Protein AF-A0A8T5M2A8-F1 (afdb_monomer_lite)

Radius of gyration: 17.82 Å; chains: 1; bounding box: 54×38×46 Å

Sequence (151 aa):
MTRNWGVWISHDIDHIRVREHYFRDLFLFRFLGVSGLEVLKGRRSAKSMAKLKLNLFKPNSWDNFDELMALEKKHRIPSTWFFAVNRGKSLSYTIEEITPVVKKLQIGGFDLGLHGQRYADEKEIRREFELFKKVTGKEPKGIRMHYLQMN

Secondary structure (DSSP, 8-state):
--------EEEEE--S-GGGGTTT-SHHHHHHHHHHHHHHTTSS-HHHHHHHHHHHTSTTTT--HHHHHHHHHHHT--EEEEE-SS-BTTB---HHHHHHHHHHHHHTT-EEEEEE--SS-HHHHHHHHHHHHHHHSS--S-EEESS----

Structure (mmCIF, N/CA/C/O backbone):
data_AF-A0A8T5M2A8-F1
#
_entry.id   AF-A0A8T5M2A8-F1
#
loop_
_atom_site.group_PDB
_atom_site.id
_atom_site.type_symbol
_atom_site.label_atom_id
_atom_site.label_alt_id
_atom_site.label_comp_id
_atom_site.label_asym_id
_atom_site.label_entity_id
_atom_site.label_seq_id
_atom_site.pdbx_PDB_ins_code
_atom_site.Cartn_x
_atom_site.Cartn_y
_atom_site.Cartn_z
_atom_site.occupancy
_atom_site.B_iso_or_equiv
_atom_site.auth_seq_id
_atom_site.auth_comp_id
_atom_site.auth_asym_id
_atom_site.auth_atom_id
_atom_site.pdbx_PDB_model_num
ATOM 1 N N . MET A 1 1 ? -35.313 -14.520 -13.558 1.00 56.75 1 MET A N 1
ATOM 2 C CA . MET A 1 1 ? -34.463 -14.108 -12.419 1.00 56.75 1 MET A CA 1
ATOM 3 C C . MET A 1 1 ? -33.334 -13.239 -12.947 1.00 56.75 1 MET A C 1
ATOM 5 O O . MET A 1 1 ? -32.451 -13.754 -13.620 1.00 56.75 1 MET A O 1
ATOM 9 N N . THR A 1 2 ? -33.371 -11.931 -12.709 1.00 67.38 2 THR A N 1
ATOM 10 C CA . THR A 1 2 ? -32.238 -11.043 -12.999 1.00 67.38 2 THR A CA 1
ATOM 11 C C . THR A 1 2 ? -31.198 -11.227 -11.898 1.00 67.38 2 THR A C 1
ATOM 13 O O . THR A 1 2 ? -31.473 -10.958 -10.731 1.00 67.38 2 THR A O 1
ATOM 16 N N . ARG A 1 3 ? -30.018 -11.756 -12.240 1.00 65.25 3 ARG A N 1
ATOM 17 C CA . ARG A 1 3 ? -28.882 -11.771 -11.312 1.00 65.25 3 ARG A CA 1
ATOM 18 C C . ARG A 1 3 ? -28.394 -10.333 -11.145 1.00 65.25 3 ARG A C 1
ATOM 20 O O . ARG A 1 3 ? -28.092 -9.680 -12.140 1.00 65.25 3 ARG A O 1
ATOM 27 N N . ASN A 1 4 ? -28.332 -9.866 -9.903 1.00 81.12 4 ASN A N 1
ATOM 28 C CA . ASN A 1 4 ? -27.708 -8.596 -9.559 1.00 81.12 4 ASN A CA 1
ATOM 29 C C . ASN A 1 4 ? -26.219 -8.858 -9.334 1.00 81.12 4 ASN A C 1
ATOM 31 O O . ASN A 1 4 ? -25.854 -9.667 -8.483 1.00 81.12 4 ASN A O 1
ATOM 35 N N . TRP A 1 5 ? -25.373 -8.194 -10.111 1.00 84.62 5 TRP A N 1
ATOM 36 C CA . TRP A 1 5 ? -23.919 -8.279 -10.008 1.00 84.62 5 TRP A CA 1
ATOM 37 C C . TRP A 1 5 ? -23.404 -6.900 -9.606 1.00 84.62 5 TRP A C 1
ATOM 39 O O . TRP A 1 5 ? -23.935 -5.889 -10.066 1.00 84.62 5 TRP A O 1
ATOM 49 N N . GLY A 1 6 ? -22.383 -6.861 -8.756 1.00 83.31 6 GLY A N 1
ATOM 50 C CA . GLY A 1 6 ? -21.669 -5.642 -8.395 1.00 83.31 6 GLY A CA 1
ATOM 51 C C . GLY A 1 6 ? -20.195 -5.768 -8.755 1.00 83.31 6 GLY A C 1
ATOM 52 O O . GLY A 1 6 ? -19.650 -6.872 -8.792 1.00 83.31 6 GLY A O 1
ATOM 53 N N . VAL A 1 7 ? -19.562 -4.634 -9.034 1.00 85.75 7 VAL A N 1
ATOM 54 C CA . VAL A 1 7 ? -18.119 -4.525 -9.253 1.00 85.75 7 VAL A CA 1
ATOM 55 C C . VAL A 1 7 ? -17.590 -3.523 -8.240 1.00 85.75 7 VAL A C 1
ATOM 57 O O . VAL A 1 7 ? -18.125 -2.421 -8.126 1.00 85.75 7 VAL A O 1
ATOM 60 N N . TRP A 1 8 ? -16.545 -3.907 -7.516 1.00 87.75 8 TRP A N 1
ATOM 61 C CA . TRP A 1 8 ? -15.884 -3.069 -6.520 1.00 87.75 8 TRP A CA 1
ATOM 62 C C . TRP A 1 8 ? -14.399 -2.978 -6.835 1.00 87.75 8 TRP A C 1
ATOM 64 O O . TRP A 1 8 ? -13.806 -3.941 -7.322 1.00 87.75 8 TRP A O 1
ATOM 74 N N . ILE A 1 9 ? -13.807 -1.820 -6.547 1.00 93.50 9 ILE A N 1
ATOM 75 C CA . ILE A 1 9 ? -12.370 -1.605 -6.688 1.00 93.50 9 ILE A CA 1
ATOM 76 C C . ILE A 1 9 ? -11.717 -1.695 -5.312 1.00 93.50 9 ILE A C 1
ATOM 78 O O . ILE A 1 9 ? -12.184 -1.109 -4.336 1.00 93.50 9 ILE A O 1
ATOM 82 N N . SER A 1 10 ? -10.610 -2.423 -5.241 1.00 94.19 10 SER A N 1
ATOM 83 C CA . SER A 1 10 ? -9.770 -2.498 -4.052 1.00 94.19 10 SER A CA 1
ATOM 84 C C . SER A 1 10 ? -8.301 -2.506 -4.436 1.00 94.19 10 SER A C 1
ATOM 86 O O . SER A 1 10 ? -7.924 -3.180 -5.398 1.00 94.19 10 SER A O 1
ATOM 88 N N . HIS A 1 11 ? -7.477 -1.840 -3.636 1.00 95.19 11 HIS A N 1
ATOM 89 C CA . HIS A 1 11 ? -6.037 -1.720 -3.854 1.00 95.19 11 HIS A CA 1
ATOM 90 C C . HIS A 1 11 ? -5.273 -2.368 -2.714 1.00 95.19 11 HIS A C 1
ATOM 92 O O . HIS A 1 11 ? -5.574 -2.093 -1.555 1.00 95.19 11 HIS A O 1
ATOM 98 N N . ASP A 1 12 ? -4.264 -3.165 -3.049 1.00 94.56 12 ASP A N 1
ATOM 99 C CA . ASP A 1 12 ? -3.275 -3.632 -2.079 1.00 94.56 12 ASP A CA 1
ATOM 100 C C . ASP A 1 12 ? -2.044 -2.739 -2.206 1.00 94.56 12 ASP A C 1
ATOM 102 O O . ASP A 1 12 ? -1.472 -2.589 -3.289 1.00 94.56 12 ASP A O 1
ATOM 106 N N . ILE A 1 13 ? -1.666 -2.093 -1.107 1.00 94.50 13 ILE A N 1
ATOM 107 C CA . ILE A 1 13 ? -0.470 -1.261 -1.051 1.00 94.50 13 ILE A CA 1
ATOM 108 C C . ILE A 1 13 ? 0.703 -2.164 -0.700 1.00 94.50 13 ILE A C 1
ATOM 110 O O . ILE A 1 13 ? 1.037 -2.331 0.472 1.00 94.50 13 ILE A O 1
ATOM 114 N N . ASP A 1 14 ? 1.314 -2.738 -1.734 1.00 91.25 14 ASP A N 1
ATOM 115 C CA . ASP A 1 14 ? 2.470 -3.615 -1.562 1.00 91.25 14 ASP A CA 1
ATOM 116 C C . ASP A 1 14 ? 3.793 -2.844 -1.533 1.00 91.25 14 ASP A C 1
ATOM 118 O O . ASP A 1 14 ? 4.690 -3.117 -0.733 1.00 91.25 14 ASP A O 1
ATOM 122 N N . HIS A 1 15 ? 3.902 -1.838 -2.398 1.00 90.19 15 HIS A N 1
ATOM 123 C CA . HIS A 1 15 ? 5.124 -1.072 -2.583 1.00 90.19 15 HIS A CA 1
ATOM 124 C C . HIS A 1 15 ? 4.809 0.411 -2.686 1.00 90.19 15 HIS A C 1
ATOM 126 O O . HIS A 1 15 ? 3.928 0.807 -3.449 1.00 90.19 15 HIS A O 1
ATOM 132 N N . ILE A 1 16 ? 5.548 1.247 -1.955 1.00 89.88 16 ILE A N 1
ATOM 133 C CA . ILE A 1 16 ? 5.373 2.705 -2.023 1.00 89.88 16 ILE A CA 1
ATOM 134 C C . ILE A 1 16 ? 6.403 3.281 -2.989 1.00 89.88 16 ILE A C 1
ATOM 136 O O . ILE A 1 16 ? 6.095 4.140 -3.815 1.00 89.88 16 ILE A O 1
ATOM 140 N N . ARG A 1 17 ? 7.664 2.842 -2.882 1.00 88.50 17 ARG A N 1
ATOM 141 C CA . ARG A 1 17 ? 8.765 3.379 -3.692 1.00 88.50 17 ARG A CA 1
ATOM 142 C C . ARG A 1 17 ? 9.782 2.305 -4.013 1.00 88.50 17 ARG A C 1
ATOM 144 O O . ARG A 1 17 ? 10.243 1.608 -3.128 1.00 88.50 17 ARG A O 1
ATOM 151 N N . VAL A 1 18 ? 10.307 2.322 -5.235 1.00 86.06 18 VAL A N 1
ATOM 152 C CA . VAL A 1 18 ? 11.410 1.439 -5.668 1.00 86.06 18 VAL A CA 1
ATOM 153 C C . VAL A 1 18 ? 12.595 1.442 -4.692 1.00 86.06 18 VAL A C 1
ATOM 155 O O . VAL A 1 18 ? 13.182 0.401 -4.406 1.00 86.06 18 VAL A O 1
ATOM 158 N N . ARG A 1 19 ? 12.929 2.613 -4.136 1.00 84.81 19 ARG A N 1
ATOM 159 C CA . ARG A 1 19 ? 14.057 2.786 -3.208 1.00 84.81 19 ARG A CA 1
ATOM 160 C C . ARG A 1 19 ? 13.946 1.963 -1.922 1.00 84.81 19 ARG A C 1
ATOM 162 O O . ARG A 1 19 ? 14.969 1.724 -1.289 1.00 84.81 19 ARG A O 1
ATOM 169 N N . GLU A 1 20 ? 12.742 1.540 -1.528 1.00 84.12 20 GLU A N 1
ATOM 170 C CA . GLU A 1 20 ? 12.565 0.688 -0.347 1.00 84.12 20 GLU A CA 1
ATOM 171 C C . GLU A 1 20 ? 13.225 -0.688 -0.535 1.00 84.12 20 GLU A C 1
ATOM 173 O O . GLU A 1 20 ? 13.558 -1.333 0.451 1.00 84.12 20 GLU A O 1
ATOM 178 N N . HIS A 1 21 ? 13.519 -1.081 -1.778 1.00 85.75 21 HIS A N 1
ATOM 179 C CA . HIS A 1 21 ? 14.139 -2.358 -2.125 1.00 85.75 21 HIS A CA 1
ATOM 180 C C . HIS A 1 21 ? 15.634 -2.276 -2.465 1.00 85.75 21 HIS A C 1
ATOM 182 O O . HIS A 1 21 ? 16.256 -3.316 -2.642 1.00 85.75 21 HIS A O 1
ATOM 188 N N . TYR A 1 22 ? 16.250 -1.088 -2.567 1.00 84.38 22 TYR A N 1
ATOM 189 C CA . TYR A 1 22 ? 17.646 -0.976 -3.041 1.00 84.38 22 TYR A CA 1
ATOM 190 C C . TYR A 1 22 ? 18.650 -1.778 -2.209 1.00 84.38 22 TYR A C 1
ATOM 192 O O . TYR A 1 22 ? 19.588 -2.340 -2.766 1.00 84.38 22 TYR A O 1
ATOM 200 N N . PHE A 1 23 ? 18.439 -1.842 -0.894 1.00 81.06 23 PHE A N 1
ATOM 201 C CA . PHE A 1 23 ? 19.357 -2.502 0.039 1.00 81.06 23 PHE A CA 1
ATOM 202 C C . PHE A 1 23 ? 18.638 -3.346 1.099 1.00 81.06 23 PHE A C 1
ATOM 204 O O . PHE A 1 23 ? 19.261 -3.760 2.073 1.00 81.06 23 PHE A O 1
ATOM 211 N N . ARG A 1 24 ? 17.320 -3.555 0.962 1.00 80.25 24 ARG A N 1
ATOM 212 C CA . ARG A 1 24 ? 16.508 -4.246 1.980 1.00 80.25 24 ARG A CA 1
ATOM 213 C C . ARG A 1 24 ? 16.120 -5.670 1.580 1.00 80.25 24 ARG A C 1
ATOM 215 O O . ARG A 1 24 ? 15.871 -6.481 2.465 1.00 80.25 24 ARG A O 1
ATOM 222 N N . ASP A 1 25 ? 16.078 -5.986 0.285 1.00 83.81 25 ASP A N 1
ATOM 223 C CA . ASP A 1 25 ? 15.720 -7.317 -0.209 1.00 83.81 25 ASP A CA 1
ATOM 224 C C . ASP A 1 25 ? 16.236 -7.589 -1.637 1.00 83.81 25 ASP A C 1
ATOM 226 O O . ASP A 1 25 ? 16.909 -6.770 -2.259 1.00 83.81 25 ASP A O 1
ATOM 230 N N . LEU A 1 26 ? 15.920 -8.781 -2.155 1.00 86.50 26 LEU A N 1
ATOM 231 C CA . LEU A 1 26 ? 16.263 -9.220 -3.511 1.00 86.50 26 LEU A CA 1
ATOM 232 C C . LEU A 1 26 ? 15.153 -8.935 -4.535 1.00 86.50 26 LEU A C 1
ATOM 234 O O . LEU A 1 26 ? 15.219 -9.448 -5.657 1.00 86.50 26 LEU A O 1
ATOM 238 N N . PHE A 1 27 ? 14.128 -8.152 -4.180 1.00 87.69 27 PHE A N 1
ATOM 239 C CA . PHE A 1 27 ? 12.966 -7.926 -5.039 1.00 87.69 27 PHE A CA 1
ATOM 240 C C . PHE A 1 27 ? 13.391 -7.348 -6.385 1.00 87.69 27 PHE A C 1
ATOM 242 O O . PHE A 1 27 ? 13.054 -7.910 -7.425 1.00 87.69 27 PHE A O 1
ATOM 249 N N . LEU A 1 28 ? 14.188 -6.275 -6.387 1.00 87.62 28 LEU A N 1
ATOM 250 C CA . LEU A 1 28 ? 14.610 -5.617 -7.628 1.00 87.62 28 LEU A CA 1
ATOM 251 C C . LEU A 1 28 ? 15.521 -6.496 -8.474 1.00 87.62 28 LEU A C 1
ATOM 253 O O . LEU A 1 28 ? 15.383 -6.517 -9.697 1.00 87.62 28 LEU A O 1
ATOM 257 N N . PHE A 1 29 ? 16.414 -7.250 -7.834 1.00 87.69 29 PHE A N 1
ATOM 258 C CA . PHE A 1 29 ? 17.276 -8.194 -8.536 1.00 87.69 29 PHE A CA 1
ATOM 259 C C . PHE A 1 29 ? 16.442 -9.264 -9.246 1.00 87.69 29 PHE A C 1
ATOM 261 O O . PHE A 1 29 ? 16.574 -9.458 -10.456 1.00 87.69 29 PHE A O 1
ATOM 268 N N . ARG A 1 30 ? 15.508 -9.897 -8.523 1.00 89.25 30 ARG A N 1
ATOM 269 C CA . ARG A 1 30 ? 14.570 -10.871 -9.091 1.00 89.25 30 ARG A CA 1
ATOM 270 C C . ARG A 1 30 ? 13.715 -10.242 -10.191 1.00 89.25 30 ARG A C 1
ATOM 272 O O . ARG A 1 30 ? 13.568 -10.834 -11.256 1.00 89.25 30 ARG A O 1
ATOM 279 N N . PHE A 1 31 ? 13.169 -9.052 -9.959 1.00 88.44 31 PHE A N 1
ATOM 280 C CA . PHE A 1 31 ? 12.305 -8.343 -10.899 1.00 88.44 31 PHE A CA 1
ATOM 281 C C . PHE A 1 31 ? 13.018 -8.046 -12.228 1.00 88.44 31 PHE A C 1
ATOM 283 O O . PHE A 1 31 ? 12.476 -8.314 -13.306 1.00 88.44 31 PHE A O 1
ATOM 290 N N . LEU A 1 32 ? 14.256 -7.547 -12.165 1.00 89.88 32 LEU A N 1
ATOM 291 C CA . LEU A 1 32 ? 15.082 -7.283 -13.343 1.00 89.88 32 LEU A CA 1
ATOM 292 C C . LEU A 1 32 ? 15.551 -8.577 -14.019 1.00 89.88 32 LEU A C 1
ATOM 294 O O . LEU A 1 32 ? 15.537 -8.645 -15.248 1.00 89.88 32 LEU A O 1
ATOM 298 N N . GLY A 1 33 ? 15.912 -9.603 -13.243 1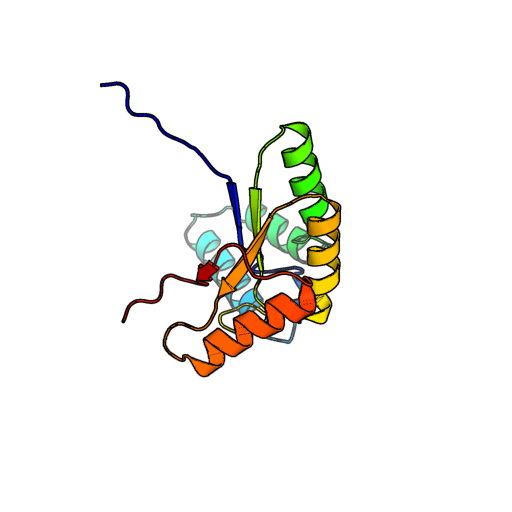.00 91.31 33 GLY A N 1
ATOM 299 C CA . GLY A 1 33 ? 16.327 -10.912 -13.750 1.00 91.31 33 GLY A CA 1
ATOM 300 C C . GLY A 1 33 ? 15.217 -11.616 -14.532 1.00 91.31 33 GLY A C 1
ATOM 301 O O . GLY A 1 33 ? 15.411 -11.972 -15.694 1.00 91.31 33 GLY A O 1
ATOM 302 N N . VAL A 1 34 ? 14.019 -11.729 -13.947 1.00 90.50 34 VAL A N 1
ATOM 303 C CA . VAL A 1 34 ? 12.839 -12.299 -14.623 1.00 90.50 34 VAL A CA 1
ATOM 304 C C . VAL A 1 34 ? 12.483 -11.479 -15.860 1.00 90.50 34 VAL A C 1
ATOM 306 O O . VAL A 1 34 ? 12.268 -12.044 -16.929 1.00 90.50 34 VAL A O 1
ATOM 309 N N . SER A 1 35 ? 12.497 -10.146 -15.760 1.00 88.94 35 SER A N 1
ATOM 310 C CA . SER A 1 35 ? 12.233 -9.285 -16.918 1.00 88.94 35 SER A CA 1
ATOM 311 C C . SER A 1 35 ? 13.245 -9.495 -18.051 1.00 88.94 35 SER A C 1
ATOM 313 O O . SER A 1 35 ? 12.864 -9.420 -19.216 1.00 88.94 35 SER A O 1
ATOM 315 N N . GLY A 1 36 ? 14.512 -9.779 -17.732 1.00 91.56 36 GLY A N 1
ATOM 316 C CA . GLY A 1 36 ? 15.546 -10.116 -18.711 1.00 91.56 36 GLY A CA 1
ATOM 317 C C . GLY A 1 36 ? 15.305 -11.471 -19.377 1.00 91.56 36 GLY A C 1
ATOM 318 O O . GLY A 1 36 ? 15.366 -11.567 -20.601 1.00 91.56 36 GLY A O 1
ATOM 319 N N . LEU A 1 37 ? 14.950 -12.495 -18.596 1.00 93.19 37 LEU A N 1
ATOM 320 C CA . LEU A 1 37 ? 14.603 -13.821 -19.122 1.00 93.19 37 LEU A CA 1
ATOM 321 C C . LEU A 1 37 ? 13.402 -13.771 -20.074 1.00 93.19 37 LEU A C 1
ATOM 323 O O . LEU A 1 37 ? 13.403 -14.454 -21.093 1.00 93.19 37 LEU A O 1
ATOM 327 N N . GLU A 1 38 ? 12.395 -12.947 -19.785 1.00 93.06 38 GLU A N 1
ATOM 328 C CA . GLU A 1 38 ? 11.233 -12.778 -20.667 1.00 93.06 38 GLU A CA 1
ATOM 329 C C . GLU A 1 38 ? 11.596 -12.100 -21.999 1.00 93.06 38 GLU A C 1
ATOM 331 O O . GLU A 1 38 ? 10.988 -12.408 -23.026 1.00 93.06 38 GLU A O 1
ATOM 336 N N . VAL A 1 39 ? 12.620 -11.236 -22.019 1.00 93.38 39 VAL A N 1
ATOM 337 C CA . VAL A 1 39 ? 13.179 -10.702 -23.273 1.00 93.38 39 VAL A CA 1
ATOM 338 C C . VAL A 1 39 ? 13.912 -11.792 -24.049 1.00 93.38 39 VAL A C 1
ATOM 340 O O . VAL A 1 39 ? 13.673 -11.943 -25.244 1.00 93.38 39 VAL A O 1
ATOM 343 N N . LEU A 1 40 ? 14.753 -12.586 -23.379 1.00 93.69 40 LEU A N 1
ATOM 344 C CA . LEU A 1 40 ? 15.482 -13.693 -24.015 1.00 93.69 40 LEU A CA 1
ATOM 345 C C . LEU A 1 40 ? 14.538 -14.756 -24.596 1.00 93.69 40 LEU A C 1
ATOM 347 O O . LEU A 1 40 ? 14.813 -15.315 -25.650 1.00 93.69 40 LEU A O 1
ATOM 351 N N . LYS A 1 41 ? 13.395 -14.993 -23.946 1.00 95.44 41 LYS A N 1
ATOM 352 C CA . LYS A 1 41 ? 12.331 -15.888 -24.429 1.00 95.44 41 LYS A CA 1
ATOM 353 C C . LYS A 1 41 ? 11.464 -15.279 -25.539 1.00 95.44 41 LYS A C 1
ATOM 355 O O . LYS A 1 41 ? 10.500 -15.915 -25.955 1.00 95.44 41 LYS A O 1
ATOM 360 N N . GLY A 1 42 ? 11.726 -14.042 -25.966 1.00 92.12 42 GLY A N 1
ATOM 361 C CA . GLY A 1 42 ? 10.933 -13.343 -26.983 1.00 92.12 42 GLY A CA 1
ATOM 362 C C . GLY A 1 42 ? 9.523 -12.936 -26.534 1.00 92.12 42 GLY A C 1
ATOM 363 O O . GLY A 1 42 ? 8.730 -12.476 -27.349 1.00 92.12 42 GLY A O 1
ATOM 364 N N . ARG A 1 43 ? 9.196 -13.066 -25.243 1.00 92.69 43 ARG A N 1
ATOM 365 C CA . ARG A 1 43 ? 7.879 -12.717 -24.675 1.00 92.69 43 ARG A CA 1
ATOM 366 C C . ARG A 1 43 ? 7.742 -11.226 -24.379 1.00 92.69 43 ARG A C 1
ATOM 368 O O . ARG A 1 43 ? 6.640 -10.720 -24.182 1.00 92.69 43 ARG A O 1
ATOM 375 N N . ARG A 1 44 ? 8.865 -10.507 -24.341 1.00 90.00 44 ARG A N 1
ATOM 376 C CA . ARG A 1 44 ? 8.928 -9.064 -24.105 1.00 90.00 44 ARG A CA 1
ATOM 377 C C . ARG A 1 44 ? 9.951 -8.415 -25.027 1.00 90.00 44 ARG A C 1
ATOM 379 O O . ARG A 1 44 ? 11.044 -8.933 -25.213 1.00 90.00 44 ARG A O 1
ATOM 386 N N . SER A 1 45 ? 9.640 -7.234 -25.559 1.00 93.12 45 SER A N 1
ATOM 387 C CA . SER A 1 45 ? 10.608 -6.502 -26.382 1.00 93.12 45 SER A CA 1
ATOM 388 C C . SER A 1 45 ? 11.754 -5.913 -25.543 1.00 93.12 45 SER A C 1
ATOM 390 O O . SER A 1 45 ? 11.544 -5.432 -24.422 1.00 93.12 45 SER A O 1
ATOM 392 N N . ALA A 1 46 ? 12.961 -5.855 -26.116 1.00 90.06 46 ALA A N 1
ATOM 393 C CA . ALA A 1 46 ? 14.107 -5.182 -25.497 1.00 90.06 46 ALA A CA 1
ATOM 394 C C . ALA A 1 46 ? 13.833 -3.685 -25.246 1.00 90.06 46 ALA A C 1
ATOM 396 O O . ALA A 1 46 ? 14.235 -3.136 -24.218 1.00 90.06 46 ALA A O 1
ATOM 397 N N . LYS A 1 47 ? 13.056 -3.036 -26.128 1.00 91.56 47 LYS A N 1
ATOM 398 C CA . LYS A 1 47 ? 12.604 -1.646 -25.958 1.00 91.56 47 LYS A CA 1
ATOM 399 C C . LYS A 1 47 ? 11.743 -1.477 -24.703 1.00 91.56 47 LYS A C 1
ATOM 401 O O . LYS A 1 47 ? 11.937 -0.529 -23.943 1.00 91.56 47 LYS A O 1
ATOM 406 N N . SER A 1 48 ? 10.825 -2.409 -24.448 1.00 87.31 48 SER A N 1
ATOM 407 C CA . SER A 1 48 ? 10.006 -2.417 -23.231 1.00 87.31 48 SER A CA 1
ATOM 408 C C . SER A 1 48 ? 10.865 -2.579 -21.975 1.00 87.31 48 SER A C 1
ATOM 410 O O . SER A 1 48 ? 10.581 -1.936 -20.967 1.00 87.31 48 SER A O 1
ATOM 412 N N . MET A 1 49 ? 11.927 -3.389 -22.032 1.00 87.44 49 MET A N 1
ATOM 413 C CA . MET A 1 49 ? 12.869 -3.568 -20.920 1.00 87.44 49 MET A CA 1
ATOM 414 C C . MET A 1 49 ? 13.715 -2.312 -20.664 1.00 87.44 49 MET A C 1
ATOM 416 O O . MET A 1 49 ? 13.883 -1.909 -19.515 1.00 87.44 49 MET A O 1
ATOM 420 N N . ALA A 1 50 ? 14.190 -1.640 -21.715 1.00 87.38 50 ALA A N 1
ATOM 421 C CA . ALA A 1 50 ? 14.896 -0.365 -21.582 1.00 87.38 50 ALA A CA 1
ATOM 422 C C . ALA A 1 50 ? 14.002 0.711 -20.941 1.00 87.38 50 ALA A C 1
ATOM 424 O O . ALA A 1 50 ? 14.407 1.364 -19.979 1.00 87.38 50 ALA A O 1
ATOM 425 N N . LYS A 1 51 ? 12.749 0.836 -21.404 1.00 88.19 51 LYS A N 1
ATOM 426 C CA . LYS A 1 51 ? 11.762 1.759 -20.819 1.00 88.19 51 LYS A CA 1
ATOM 427 C C . LYS A 1 51 ? 11.470 1.432 -19.353 1.00 88.19 51 LYS A C 1
ATOM 429 O O . LYS A 1 51 ? 11.373 2.342 -18.537 1.00 88.19 51 LYS A O 1
ATOM 434 N N . LEU A 1 52 ? 11.350 0.147 -19.019 1.00 86.06 52 LEU A N 1
ATOM 435 C CA . LEU A 1 52 ? 11.137 -0.311 -17.649 1.00 86.06 52 LEU A CA 1
ATOM 436 C C . LEU A 1 52 ? 12.284 0.124 -16.730 1.00 86.06 52 LEU A C 1
ATOM 438 O O . LEU A 1 52 ? 12.020 0.728 -15.696 1.00 86.06 52 LEU A O 1
ATOM 442 N N . LYS A 1 53 ? 13.539 -0.128 -17.126 1.00 85.31 53 LYS A N 1
ATOM 443 C CA . LYS A 1 53 ? 14.723 0.293 -16.360 1.00 85.31 53 LYS A CA 1
ATOM 444 C C . LYS A 1 53 ? 14.753 1.806 -16.167 1.00 85.31 53 LYS A C 1
ATOM 446 O O . LYS A 1 53 ? 14.896 2.264 -15.042 1.00 85.31 53 LYS A O 1
ATOM 451 N N . LEU A 1 54 ? 14.550 2.572 -17.240 1.00 85.44 54 LEU A N 1
ATOM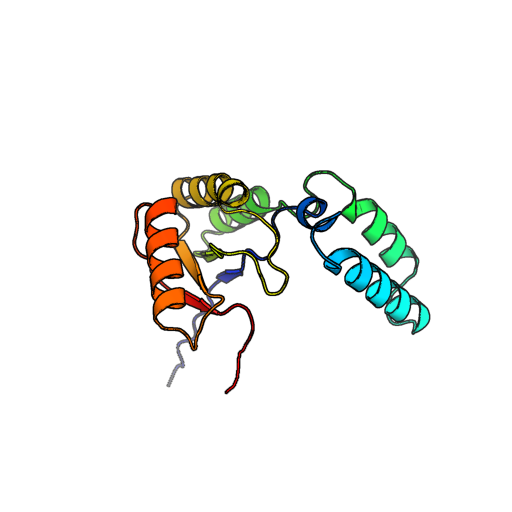 452 C CA . LEU A 1 54 ? 14.507 4.035 -17.164 1.00 85.44 54 LEU A CA 1
ATOM 453 C C . LEU A 1 54 ? 13.414 4.532 -16.215 1.00 85.44 54 LEU A C 1
ATOM 455 O O . LEU A 1 54 ? 13.637 5.493 -15.492 1.00 85.44 54 LEU A O 1
ATOM 459 N N . ASN A 1 55 ? 12.242 3.895 -16.213 1.00 84.44 55 ASN A N 1
ATOM 460 C CA . ASN A 1 55 ? 11.141 4.293 -15.345 1.00 84.44 55 ASN A CA 1
ATOM 461 C C . ASN A 1 55 ? 11.348 3.874 -13.888 1.00 84.44 55 ASN A C 1
ATOM 463 O O . ASN A 1 55 ? 11.013 4.663 -13.019 1.00 84.44 55 ASN A O 1
ATOM 467 N N . LEU A 1 56 ? 11.918 2.700 -13.603 1.00 83.94 56 LEU A N 1
ATOM 468 C CA . LEU A 1 56 ? 12.175 2.234 -12.231 1.00 83.94 56 LEU A CA 1
ATOM 469 C C . LEU A 1 56 ? 12.951 3.255 -11.405 1.00 83.94 56 LEU A C 1
ATOM 471 O O . LEU A 1 56 ? 12.566 3.556 -10.280 1.00 83.94 56 LEU A O 1
ATOM 475 N N . PHE A 1 57 ? 14.011 3.815 -11.981 1.00 80.38 57 PHE A N 1
ATOM 476 C CA . PHE A 1 57 ? 14.888 4.746 -11.276 1.00 80.38 57 PHE A CA 1
ATOM 477 C C . PHE A 1 57 ? 14.391 6.197 -11.292 1.00 80.38 57 PHE A C 1
ATOM 479 O O . PHE A 1 57 ? 15.045 7.068 -10.719 1.00 80.38 57 PHE A O 1
ATOM 486 N N . LYS A 1 58 ? 13.234 6.484 -11.909 1.00 84.12 58 LYS A N 1
ATOM 487 C CA . LYS A 1 58 ? 12.609 7.803 -11.773 1.00 84.12 58 LYS A CA 1
ATOM 488 C C . LYS A 1 58 ? 12.078 7.987 -10.350 1.00 84.12 58 LYS A C 1
ATOM 490 O O . LYS A 1 58 ? 11.535 7.040 -9.773 1.00 84.12 58 LYS A O 1
ATOM 495 N N . PRO A 1 59 ? 12.166 9.207 -9.797 1.00 73.56 59 PRO A N 1
ATOM 496 C CA . PRO A 1 59 ? 11.451 9.548 -8.577 1.00 73.56 59 PRO A CA 1
ATOM 497 C C . PRO A 1 59 ? 9.965 9.203 -8.717 1.00 73.56 59 PRO A C 1
ATOM 499 O O . PRO A 1 59 ? 9.370 9.471 -9.759 1.00 73.56 59 PRO A O 1
ATOM 502 N N . ASN A 1 60 ? 9.382 8.615 -7.669 1.00 73.38 60 ASN A N 1
ATOM 503 C CA . ASN A 1 60 ? 7.946 8.321 -7.573 1.00 73.38 60 ASN A CA 1
ATOM 504 C C . ASN A 1 60 ? 7.397 7.377 -8.657 1.00 73.38 60 ASN A C 1
ATOM 506 O O . ASN A 1 60 ? 6.202 7.356 -8.912 1.00 73.38 60 ASN A O 1
ATOM 510 N N . SER A 1 61 ? 8.244 6.551 -9.273 1.00 80.50 61 SER A N 1
ATOM 511 C CA . SER A 1 61 ? 7.835 5.634 -10.346 1.00 80.50 61 SER A CA 1
ATOM 512 C C . SER A 1 61 ? 6.749 4.624 -9.959 1.00 80.50 61 SER A C 1
ATOM 514 O O . SER A 1 61 ? 6.041 4.139 -10.840 1.00 80.50 61 SER A O 1
ATOM 516 N N . TRP A 1 62 ? 6.619 4.320 -8.665 1.00 86.00 62 TRP A N 1
ATOM 517 C CA . TRP A 1 62 ? 5.558 3.483 -8.088 1.00 86.00 62 TRP A CA 1
ATOM 518 C C . TRP A 1 62 ? 4.594 4.259 -7.177 1.00 86.00 62 TRP A C 1
ATOM 520 O O . TRP A 1 62 ? 3.606 3.698 -6.724 1.00 86.00 62 TRP A O 1
ATOM 530 N N . ASP A 1 63 ? 4.856 5.542 -6.925 1.00 89.00 63 ASP A N 1
ATOM 531 C CA . ASP A 1 63 ? 4.038 6.389 -6.051 1.00 89.00 63 ASP A CA 1
ATOM 532 C C . ASP A 1 63 ? 2.979 7.088 -6.921 1.00 89.00 63 ASP A C 1
ATOM 534 O O . ASP A 1 63 ? 3.187 8.192 -7.424 1.00 89.00 63 ASP A O 1
ATOM 538 N N . ASN A 1 64 ? 1.871 6.384 -7.176 1.00 91.06 64 ASN A N 1
ATOM 539 C CA . ASN A 1 64 ? 0.770 6.821 -8.046 1.00 91.06 64 ASN A CA 1
ATOM 540 C C . ASN A 1 64 ? -0.537 7.105 -7.280 1.00 91.06 64 ASN A C 1
ATOM 542 O O . ASN A 1 64 ? -1.597 7.243 -7.895 1.00 91.06 64 ASN A O 1
ATOM 546 N N . PHE A 1 65 ? -0.477 7.214 -5.947 1.00 94.75 65 PHE A N 1
ATOM 547 C CA . PHE A 1 65 ? -1.664 7.384 -5.103 1.00 94.75 65 PHE A CA 1
ATOM 548 C C . PHE A 1 65 ? -2.480 8.618 -5.496 1.00 94.75 65 PHE A C 1
ATOM 550 O O . PHE A 1 65 ? -3.694 8.521 -5.626 1.00 94.75 65 PHE A O 1
ATOM 557 N N . ASP A 1 66 ? -1.830 9.762 -5.735 1.00 94.12 66 ASP A N 1
ATOM 558 C CA . ASP A 1 66 ? -2.526 11.009 -6.085 1.00 94.12 66 ASP A CA 1
ATOM 559 C C . ASP A 1 66 ? -3.299 10.892 -7.406 1.00 94.12 66 ASP A C 1
ATOM 561 O O . ASP A 1 66 ? -4.441 11.344 -7.501 1.00 94.12 66 ASP A O 1
ATOM 565 N N . GLU A 1 67 ? -2.699 10.248 -8.410 1.00 94.31 67 GLU A N 1
ATOM 566 C CA . GLU A 1 67 ? -3.323 10.023 -9.715 1.00 94.31 67 GLU A CA 1
ATOM 567 C C . GLU A 1 67 ? -4.536 9.093 -9.592 1.00 94.31 67 GLU A C 1
ATOM 569 O O . GLU A 1 67 ? -5.620 9.425 -10.078 1.00 94.31 67 GLU A O 1
ATOM 574 N N . LEU A 1 68 ? -4.382 7.967 -8.885 1.00 95.50 68 LEU A N 1
ATOM 575 C CA . LEU A 1 68 ? -5.463 7.005 -8.664 1.00 95.50 68 LEU A CA 1
ATOM 576 C C . LEU A 1 68 ? -6.608 7.621 -7.854 1.00 95.50 68 LEU A C 1
ATOM 578 O O . LEU A 1 68 ? -7.763 7.548 -8.269 1.00 95.50 68 LEU A O 1
ATOM 582 N N . MET A 1 69 ? -6.296 8.308 -6.753 1.00 96.56 69 MET A N 1
ATOM 583 C CA . MET A 1 69 ? -7.291 8.998 -5.933 1.00 96.56 69 MET A CA 1
ATOM 584 C C . MET A 1 69 ? -8.064 10.048 -6.742 1.00 96.56 69 MET A C 1
ATOM 586 O O . MET A 1 69 ? -9.284 10.163 -6.606 1.00 96.56 69 MET A O 1
ATOM 590 N N . ALA A 1 70 ? -7.374 10.832 -7.577 1.00 96.69 70 ALA A N 1
ATOM 591 C CA . ALA A 1 70 ? -8.009 11.840 -8.420 1.00 96.69 70 ALA A CA 1
ATOM 592 C C . ALA A 1 70 ? -8.928 11.204 -9.471 1.00 96.69 70 ALA A C 1
ATOM 594 O O . ALA A 1 70 ? -10.049 11.678 -9.673 1.00 96.69 70 ALA A O 1
ATOM 595 N N . LEU A 1 71 ? -8.482 10.120 -10.111 1.00 96.44 71 LEU A N 1
ATOM 596 C CA . LEU A 1 71 ? -9.260 9.382 -11.102 1.00 96.44 71 LEU A CA 1
ATOM 597 C C . LEU A 1 71 ? -10.531 8.786 -10.483 1.00 96.44 71 LEU A C 1
ATOM 599 O O . LEU A 1 71 ? -11.630 8.993 -11.000 1.00 96.44 71 LEU A O 1
ATOM 603 N N . GLU A 1 72 ? -10.405 8.102 -9.350 1.00 95.75 72 GLU A N 1
ATOM 604 C CA . GLU A 1 72 ? -11.537 7.471 -8.669 1.00 95.75 72 GLU A CA 1
ATOM 605 C C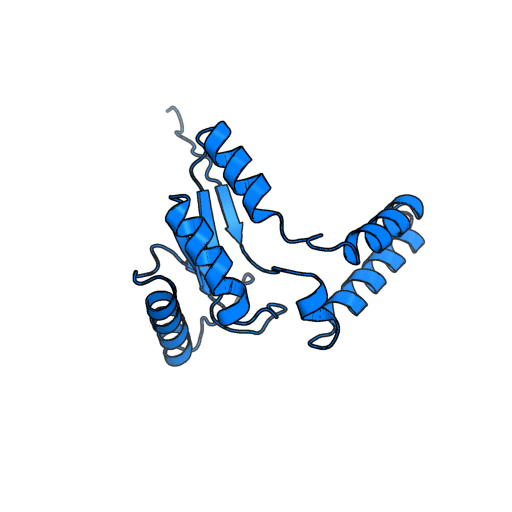 . GLU A 1 72 ? -12.557 8.498 -8.190 1.00 95.75 72 GLU A C 1
ATOM 607 O O . GLU A 1 72 ? -13.755 8.331 -8.423 1.00 95.75 72 GLU A O 1
ATOM 612 N N . LYS A 1 73 ? -12.101 9.624 -7.629 1.00 95.75 73 LYS A N 1
ATOM 613 C CA . LYS A 1 73 ? -12.986 10.739 -7.264 1.00 95.75 73 LYS A CA 1
ATOM 614 C C . LYS A 1 73 ? -13.697 11.333 -8.470 1.00 95.75 73 LYS A C 1
ATOM 616 O O . LYS A 1 73 ? -14.908 11.547 -8.414 1.00 95.75 73 LYS A O 1
ATOM 621 N N . LYS A 1 74 ? -12.968 11.577 -9.563 1.00 97.00 74 LYS A N 1
ATOM 622 C CA . LYS A 1 74 ? -13.525 12.121 -10.809 1.00 97.00 74 LYS A CA 1
ATOM 623 C C . LYS A 1 74 ? -14.654 11.242 -11.345 1.00 97.00 74 LYS A C 1
ATOM 625 O O . LYS A 1 74 ? -15.663 11.765 -11.810 1.00 97.00 74 LYS A O 1
ATOM 630 N N . HIS A 1 75 ? -14.498 9.924 -11.253 1.00 95.56 75 HIS A N 1
ATOM 631 C CA . HIS A 1 75 ? -15.482 8.956 -11.731 1.00 95.56 75 HIS A CA 1
ATOM 632 C C . HIS A 1 75 ? -16.458 8.468 -10.650 1.00 95.56 75 HIS A C 1
ATOM 634 O O . HIS A 1 75 ? -17.312 7.637 -10.948 1.00 95.56 75 HIS A O 1
ATOM 640 N N . ARG A 1 76 ? -16.381 9.011 -9.424 1.00 94.31 76 ARG A N 1
ATOM 641 C CA . ARG A 1 76 ? -17.200 8.619 -8.262 1.00 94.31 76 ARG A CA 1
ATOM 642 C C . ARG A 1 76 ? -17.152 7.114 -7.986 1.00 94.31 76 ARG A C 1
ATOM 644 O O . ARG A 1 76 ? -18.166 6.508 -7.647 1.00 94.31 76 ARG A O 1
ATOM 651 N N . ILE A 1 77 ? -15.977 6.516 -8.151 1.00 93.88 77 ILE A N 1
ATOM 652 C CA . ILE A 1 77 ? -15.772 5.094 -7.912 1.00 93.88 77 ILE A CA 1
ATOM 653 C C . ILE A 1 77 ? -15.380 4.907 -6.443 1.00 93.88 77 ILE A C 1
ATOM 655 O O . ILE A 1 77 ? -14.327 5.405 -6.040 1.00 93.88 77 ILE A O 1
ATOM 659 N N . PRO A 1 78 ? -16.198 4.222 -5.625 1.00 92.38 78 PRO A N 1
ATOM 660 C CA . PRO A 1 78 ? -15.789 3.863 -4.278 1.00 92.38 78 PRO A CA 1
ATOM 661 C C . PRO A 1 78 ? -14.691 2.797 -4.344 1.00 92.38 78 PRO A C 1
ATOM 663 O O . PRO A 1 78 ? -14.791 1.837 -5.114 1.00 92.38 78 PRO A O 1
ATOM 666 N N . SER A 1 79 ? -13.660 2.952 -3.519 1.00 95.25 79 SER A N 1
ATOM 667 C CA . SER A 1 79 ? -12.576 1.983 -3.410 1.00 95.25 79 SER A CA 1
ATOM 668 C C . SER A 1 79 ? -12.105 1.819 -1.969 1.00 95.25 79 SER A C 1
ATOM 670 O O . SER A 1 79 ? -12.280 2.699 -1.119 1.00 95.25 79 SER A O 1
ATOM 672 N N . THR A 1 80 ? -11.511 0.661 -1.689 1.00 95.94 80 THR A N 1
ATOM 673 C CA . THR A 1 80 ? -10.892 0.350 -0.397 1.00 95.94 80 THR A CA 1
ATOM 674 C C . THR A 1 80 ? -9.408 0.077 -0.583 1.00 95.94 80 THR A C 1
ATOM 676 O O . THR A 1 80 ? -9.017 -0.688 -1.464 1.00 95.94 80 THR A O 1
ATOM 679 N N . TRP A 1 81 ? -8.586 0.683 0.267 1.00 96.94 81 TRP A N 1
ATOM 680 C CA . TRP A 1 81 ? -7.134 0.561 0.225 1.00 96.94 81 TRP A CA 1
ATOM 681 C C . TRP A 1 81 ? -6.642 -0.268 1.408 1.00 96.94 81 TRP A C 1
ATOM 683 O O . TRP A 1 81 ? -6.835 0.099 2.570 1.00 96.94 81 TRP A O 1
ATOM 693 N N . PHE A 1 82 ? -6.002 -1.391 1.110 1.00 96.88 82 PHE A N 1
ATOM 694 C CA . PHE A 1 82 ? -5.437 -2.305 2.088 1.00 96.88 82 PHE A CA 1
ATOM 695 C C . PHE A 1 82 ? -3.945 -2.038 2.228 1.00 96.88 82 PHE A C 1
ATOM 697 O O . PHE A 1 82 ? -3.208 -2.114 1.251 1.00 96.88 82 PHE A O 1
ATOM 704 N N . PHE A 1 83 ? -3.481 -1.742 3.442 1.00 96.69 83 PHE A N 1
ATOM 705 C CA . PHE A 1 83 ? -2.056 -1.545 3.710 1.00 96.69 83 PHE A CA 1
ATOM 706 C C . PHE A 1 83 ? -1.587 -2.426 4.860 1.00 96.69 83 PHE A C 1
ATOM 708 O O . PHE A 1 83 ? -2.319 -2.687 5.818 1.00 96.69 83 PHE A O 1
ATOM 715 N N . ALA A 1 84 ? -0.352 -2.898 4.761 1.00 95.44 84 ALA A N 1
ATOM 716 C CA . ALA A 1 84 ? 0.251 -3.713 5.797 1.00 95.44 84 ALA A CA 1
ATOM 717 C C . ALA A 1 84 ? 0.940 -2.849 6.849 1.00 95.44 84 ALA A C 1
ATOM 719 O O . ALA A 1 84 ? 1.466 -1.775 6.549 1.00 95.44 84 ALA A O 1
ATOM 720 N N . VAL A 1 85 ? 0.968 -3.360 8.077 1.00 94.94 85 VAL A N 1
ATOM 721 C CA . VAL A 1 85 ? 1.585 -2.696 9.237 1.00 94.94 85 VAL A CA 1
ATOM 722 C C . VAL A 1 85 ? 2.927 -3.307 9.649 1.00 94.94 85 VAL A C 1
ATOM 724 O O . VAL A 1 85 ? 3.598 -2.792 10.539 1.00 94.94 85 VAL A O 1
ATOM 727 N N . ASN A 1 86 ? 3.322 -4.393 8.987 1.00 90.69 86 ASN A N 1
ATOM 728 C CA . ASN A 1 86 ? 4.563 -5.118 9.218 1.00 90.69 86 ASN A CA 1
ATOM 729 C C . ASN A 1 86 ? 5.394 -5.163 7.931 1.00 90.69 86 ASN A C 1
ATOM 731 O O . ASN A 1 86 ? 4.877 -4.972 6.833 1.00 90.69 86 ASN A O 1
ATOM 735 N N . ARG A 1 87 ? 6.685 -5.466 8.058 1.00 89.00 87 ARG A N 1
ATOM 736 C CA . ARG A 1 87 ? 7.525 -5.860 6.920 1.00 89.00 87 ARG A CA 1
ATOM 737 C C . ARG A 1 87 ? 7.542 -7.375 6.786 1.00 89.00 87 ARG A C 1
ATOM 739 O O . ARG A 1 87 ? 7.491 -8.085 7.791 1.00 89.00 87 ARG A O 1
ATOM 746 N N . GLY A 1 88 ? 7.731 -7.857 5.566 1.00 85.44 88 GLY A N 1
ATOM 747 C CA . GLY A 1 88 ? 7.834 -9.281 5.275 1.00 85.44 88 GLY A CA 1
ATOM 748 C C . GLY A 1 88 ? 7.139 -9.648 3.976 1.00 85.44 88 GLY A C 1
ATOM 749 O O . GLY A 1 88 ? 6.361 -8.876 3.434 1.00 85.44 88 GLY A O 1
ATOM 750 N N . LYS A 1 89 ? 7.434 -10.844 3.455 1.00 82.50 89 LYS A N 1
ATOM 751 C CA . LYS A 1 89 ? 6.796 -11.371 2.234 1.00 82.50 89 LYS A CA 1
ATOM 752 C C . LYS A 1 89 ? 6.895 -10.430 1.022 1.00 82.50 89 LYS A C 1
ATOM 754 O O . LYS A 1 89 ? 5.995 -10.392 0.204 1.00 82.50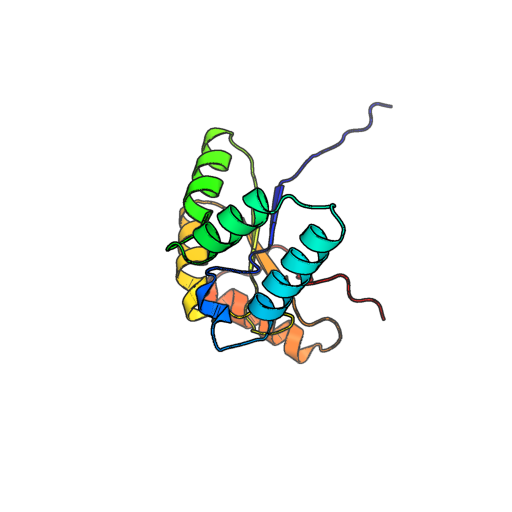 89 LYS A O 1
ATOM 759 N N . SER A 1 90 ? 8.021 -9.727 0.892 1.00 79.88 90 SER A N 1
ATOM 760 C CA . SER A 1 90 ? 8.277 -8.700 -0.135 1.00 79.88 90 SER A CA 1
ATOM 761 C C . SER A 1 90 ? 7.662 -7.319 0.125 1.00 79.88 90 SER A C 1
ATOM 763 O O . SER A 1 90 ? 7.926 -6.413 -0.656 1.00 79.88 90 SER A O 1
ATOM 765 N N . LEU A 1 91 ? 6.966 -7.113 1.247 1.00 86.94 91 LEU A N 1
ATOM 766 C CA . LEU A 1 91 ? 6.596 -5.789 1.756 1.00 86.94 91 LEU A CA 1
ATOM 767 C C . LEU A 1 91 ? 7.769 -5.187 2.538 1.00 86.94 91 LEU A C 1
ATOM 769 O O . LEU A 1 91 ? 8.185 -5.744 3.563 1.00 86.94 91 LEU A O 1
ATOM 773 N N . SER A 1 92 ? 8.298 -4.056 2.062 1.00 89.19 92 SER A N 1
ATOM 774 C CA . SER A 1 92 ? 9.588 -3.516 2.532 1.00 89.19 92 SER A CA 1
ATOM 775 C C . SER A 1 92 ? 9.542 -2.081 3.060 1.00 89.19 92 SER A C 1
ATOM 777 O O . SER A 1 92 ? 10.511 -1.619 3.685 1.00 89.19 92 SER A O 1
ATOM 779 N N . TYR A 1 93 ? 8.417 -1.385 2.893 1.00 91.75 93 TYR A N 1
ATOM 780 C CA . TYR A 1 93 ? 8.197 -0.079 3.510 1.00 91.75 93 TYR A CA 1
ATOM 781 C C . TYR A 1 93 ? 8.042 -0.185 5.044 1.00 91.75 93 TYR A C 1
ATOM 783 O O . TYR A 1 93 ? 7.670 -1.228 5.585 1.00 91.75 93 TYR A O 1
ATOM 791 N N . THR A 1 94 ? 8.375 0.875 5.785 1.00 92.38 94 THR A N 1
ATOM 792 C CA . THR A 1 94 ? 8.089 0.976 7.228 1.00 92.38 94 THR A CA 1
ATOM 793 C C . THR A 1 94 ? 6.702 1.531 7.513 1.00 92.38 94 THR A C 1
ATOM 795 O O . THR A 1 94 ? 6.070 2.165 6.667 1.00 92.38 94 THR A O 1
ATOM 798 N N . ILE A 1 95 ? 6.269 1.389 8.767 1.00 93.12 95 ILE A N 1
ATOM 799 C CA . ILE A 1 95 ? 5.050 2.032 9.248 1.00 93.12 95 ILE A CA 1
ATOM 800 C C . ILE A 1 95 ? 5.118 3.567 9.115 1.00 93.12 95 ILE A C 1
ATOM 802 O O . ILE A 1 95 ? 4.124 4.211 8.779 1.00 93.12 95 ILE A O 1
ATOM 806 N N . GLU A 1 96 ? 6.294 4.170 9.296 1.00 93.44 96 GLU A N 1
ATOM 807 C CA . GLU A 1 96 ? 6.517 5.608 9.108 1.00 93.44 96 GLU A CA 1
ATOM 808 C C . GLU A 1 96 ? 6.433 6.015 7.632 1.00 93.44 96 GLU A C 1
ATOM 810 O O . GLU A 1 96 ? 5.935 7.097 7.332 1.00 93.44 96 GLU A O 1
ATOM 815 N N . GLU A 1 97 ? 6.882 5.157 6.709 1.00 93.00 97 GLU A N 1
ATOM 816 C CA . GLU A 1 97 ? 6.809 5.398 5.263 1.00 93.00 97 GLU A CA 1
ATOM 817 C C . GLU A 1 97 ? 5.354 5.350 4.752 1.00 93.00 97 GLU A C 1
ATOM 819 O O . GLU A 1 97 ? 4.978 6.177 3.921 1.00 93.00 97 GLU A O 1
ATOM 824 N N . ILE A 1 98 ? 4.515 4.448 5.282 1.00 94.38 98 ILE A N 1
ATOM 825 C CA . ILE A 1 98 ? 3.103 4.307 4.874 1.00 94.38 98 ILE A CA 1
ATOM 826 C C . ILE A 1 98 ? 2.155 5.292 5.573 1.00 94.38 98 ILE A C 1
ATOM 828 O O . ILE A 1 98 ? 1.137 5.684 5.002 1.00 94.38 98 ILE A O 1
ATOM 832 N N . THR A 1 99 ? 2.479 5.754 6.786 1.00 95.69 99 THR A N 1
ATOM 833 C CA . THR A 1 99 ? 1.598 6.637 7.577 1.00 95.69 99 THR A CA 1
ATOM 834 C C . THR A 1 99 ? 1.159 7.912 6.826 1.00 95.69 99 THR A C 1
ATOM 836 O O . THR A 1 99 ? -0.030 8.238 6.868 1.00 95.69 99 THR A O 1
ATOM 839 N N . PRO A 1 100 ? 2.036 8.648 6.110 1.00 95.12 100 PRO A N 1
ATOM 840 C CA . PRO A 1 100 ? 1.624 9.807 5.314 1.00 95.12 100 PRO A CA 1
ATOM 841 C C . PRO A 1 100 ? 0.634 9.461 4.195 1.00 95.12 100 PRO A C 1
ATOM 843 O O . PRO A 1 100 ? -0.295 10.229 3.946 1.00 95.12 100 PRO A O 1
ATOM 846 N N . VAL A 1 101 ? 0.803 8.304 3.546 1.00 95.44 101 VAL A N 1
ATOM 847 C CA . VAL A 1 101 ? -0.099 7.814 2.490 1.00 95.44 101 VAL A CA 1
ATOM 848 C C . VAL A 1 101 ? -1.465 7.482 3.082 1.00 95.44 101 VAL A C 1
ATOM 850 O O . VAL A 1 101 ? -2.487 7.931 2.573 1.00 95.44 101 VAL A O 1
ATOM 853 N N . VAL A 1 102 ? -1.486 6.781 4.217 1.00 96.44 102 VAL A N 1
ATOM 854 C CA . VAL A 1 102 ? -2.713 6.448 4.953 1.00 96.44 102 VAL A CA 1
ATOM 855 C C . VAL A 1 102 ? -3.482 7.707 5.341 1.00 96.44 102 VAL A C 1
ATOM 857 O O . VAL A 1 102 ? -4.669 7.814 5.042 1.00 96.44 102 VAL A O 1
ATOM 860 N N . LYS A 1 103 ? -2.807 8.706 5.921 1.00 96.56 103 LYS A N 1
ATOM 861 C CA . LYS A 1 103 ? -3.437 9.992 6.260 1.00 96.56 103 LYS A CA 1
ATOM 862 C C . LYS A 1 103 ? -4.020 10.680 5.029 1.00 96.56 103 LYS A C 1
ATOM 864 O O . LYS A 1 103 ? -5.138 11.186 5.085 1.00 96.56 103 LYS A O 1
ATOM 869 N N . LYS A 1 104 ? -3.288 10.676 3.913 1.00 96.50 104 LYS A N 1
ATOM 870 C CA . LYS A 1 104 ? -3.753 11.242 2.644 1.00 96.50 104 LYS A CA 1
ATOM 871 C C . LYS A 1 104 ? -5.021 10.538 2.145 1.00 96.50 104 LYS A C 1
ATOM 873 O O . LYS A 1 104 ? -5.980 11.220 1.793 1.00 96.50 104 LYS A O 1
ATOM 878 N N . LEU A 1 105 ? -5.061 9.206 2.170 1.00 96.62 105 LEU A N 1
ATOM 879 C CA . LEU A 1 105 ? -6.237 8.415 1.791 1.00 96.62 105 LEU A CA 1
ATOM 880 C C . LEU A 1 105 ? -7.440 8.705 2.704 1.00 96.62 105 LEU A C 1
ATOM 882 O O . LEU A 1 105 ? -8.543 8.922 2.201 1.00 96.62 105 LEU A O 1
ATOM 886 N N . GLN A 1 106 ? -7.224 8.812 4.023 1.00 95.69 106 GLN A N 1
ATOM 887 C CA . GLN A 1 106 ? -8.276 9.172 4.988 1.00 95.69 106 GLN A CA 1
ATOM 888 C C . GLN A 1 106 ? -8.844 10.570 4.734 1.00 95.69 106 GLN A C 1
ATOM 890 O O . GLN A 1 106 ? -10.060 10.722 4.661 1.00 95.69 106 GLN A O 1
ATOM 895 N N . ILE A 1 107 ? -7.983 11.582 4.566 1.00 96.38 107 ILE A N 1
ATOM 896 C CA . ILE A 1 107 ? -8.393 12.950 4.193 1.00 96.38 107 ILE A CA 1
ATOM 897 C C . ILE A 1 107 ? -9.116 12.929 2.843 1.00 96.38 107 ILE A C 1
ATOM 899 O O . ILE A 1 107 ? -10.065 13.674 2.609 1.00 96.38 107 ILE A O 1
ATOM 903 N N . GLY A 1 108 ? -8.686 12.037 1.953 1.00 95.12 108 GLY A N 1
ATOM 904 C CA . GLY A 1 108 ? -9.310 11.790 0.671 1.00 95.12 108 GLY A CA 1
ATOM 905 C C . GLY A 1 108 ? -10.717 11.193 0.753 1.00 95.12 108 GLY A C 1
ATOM 906 O O . GLY A 1 108 ? -11.420 11.269 -0.250 1.00 95.12 108 GLY A O 1
ATOM 907 N N . GLY A 1 109 ? -11.138 10.667 1.905 1.00 95.19 109 GLY A N 1
ATOM 908 C CA . GLY A 1 109 ? -12.435 10.015 2.088 1.00 95.19 109 GLY A CA 1
ATOM 909 C C . GLY A 1 109 ? -12.479 8.561 1.612 1.00 95.19 109 GLY A C 1
ATOM 910 O O . GLY A 1 109 ? -13.569 8.030 1.431 1.00 95.19 109 GLY A O 1
ATOM 911 N N . PHE A 1 110 ? -11.324 7.926 1.393 1.00 95.62 110 PHE A N 1
ATOM 912 C CA . PHE A 1 110 ? -11.248 6.520 0.993 1.00 95.62 110 PHE A CA 1
ATOM 913 C C . PHE A 1 110 ? -11.359 5.583 2.197 1.00 95.62 110 PHE A C 1
ATOM 915 O O . PHE A 1 110 ? -10.904 5.906 3.300 1.00 95.62 110 PHE A O 1
ATOM 922 N N . ASP A 1 111 ? -11.937 4.402 1.977 1.00 95.50 111 ASP A N 1
ATOM 923 C CA . ASP A 1 111 ? -11.974 3.354 2.992 1.00 95.50 111 ASP A CA 1
ATOM 924 C C . ASP A 1 111 ? -10.614 2.662 3.110 1.00 95.50 111 ASP A C 1
ATOM 926 O O . ASP A 1 111 ? -9.900 2.462 2.125 1.00 95.50 111 ASP A O 1
ATOM 930 N N . LEU A 1 112 ? -10.273 2.272 4.338 1.00 97.06 112 LEU A N 1
ATOM 931 C CA . LEU A 1 112 ? -9.015 1.613 4.663 1.00 97.06 112 LEU A CA 1
ATOM 932 C C . LEU A 1 112 ? -9.255 0.234 5.269 1.00 97.06 112 LEU A C 1
ATOM 934 O O . LEU A 1 112 ? -10.126 0.065 6.128 1.00 97.06 112 LEU A O 1
ATOM 938 N N . GLY A 1 113 ? -8.424 -0.721 4.869 1.00 96.88 113 GLY A N 1
ATOM 939 C CA . GLY A 1 113 ? -8.413 -2.079 5.397 1.00 96.88 113 GLY A CA 1
ATOM 940 C C . GLY A 1 113 ? -7.010 -2.547 5.766 1.00 96.88 113 GLY A C 1
ATOM 941 O O . GLY A 1 113 ? -6.001 -1.988 5.329 1.00 96.88 113 GLY A O 1
ATOM 942 N N . LEU A 1 114 ? -6.945 -3.589 6.588 1.00 96.81 114 LEU A N 1
ATOM 943 C CA . LEU A 1 114 ? -5.686 -4.207 6.980 1.00 96.81 114 LEU A CA 1
ATOM 944 C C . LEU A 1 114 ? -5.209 -5.148 5.871 1.00 96.81 114 LEU A C 1
ATOM 946 O O . LEU A 1 114 ? -5.926 -6.071 5.483 1.00 96.81 114 LEU A O 1
ATOM 950 N N . HIS A 1 115 ? -3.989 -4.952 5.385 1.00 96.00 115 HIS A N 1
ATOM 951 C CA . HIS A 1 115 ? -3.329 -5.937 4.539 1.00 96.00 115 HIS A CA 1
ATOM 952 C C . HIS A 1 115 ? -2.567 -6.934 5.420 1.00 96.00 115 HIS A C 1
ATOM 954 O O . HIS A 1 115 ? -1.415 -6.705 5.797 1.00 96.00 115 HIS A O 1
ATOM 960 N N . GLY A 1 116 ? -3.259 -7.993 5.840 1.00 93.94 116 GLY A N 1
ATOM 961 C CA . GLY A 1 116 ? -2.743 -8.944 6.823 1.00 93.94 116 GLY A CA 1
ATOM 962 C C . GLY A 1 116 ? -1.586 -9.769 6.268 1.00 93.94 116 GLY A C 1
ATOM 963 O O . GLY A 1 116 ? -1.631 -10.221 5.122 1.00 93.94 116 GLY A O 1
ATOM 964 N N . GLN A 1 117 ? -0.556 -10.017 7.077 1.00 91.88 117 GLN A N 1
ATOM 965 C CA . GLN A 1 117 ? 0.555 -10.903 6.702 1.00 91.88 117 GLN A CA 1
ATOM 966 C C . GLN A 1 117 ? 0.569 -12.192 7.512 1.00 91.88 117 GLN A C 1
ATOM 968 O O . GLN A 1 117 ? 1.226 -13.157 7.109 1.00 91.88 117 GLN A O 1
ATOM 973 N N . ARG A 1 118 ? -0.140 -12.248 8.636 1.00 89.88 118 ARG A N 1
ATOM 974 C CA . ARG A 1 118 ? -0.156 -13.395 9.547 1.00 89.88 118 ARG A CA 1
ATOM 975 C C . ARG A 1 118 ? -1.570 -13.961 9.609 1.00 89.88 118 ARG A C 1
ATOM 977 O O . ARG A 1 118 ? -2.534 -13.212 9.605 1.00 89.88 118 ARG A O 1
ATOM 984 N N . TYR A 1 119 ? -1.683 -15.286 9.593 1.00 88.69 119 TYR A N 1
ATOM 985 C CA . TYR A 1 119 ? -2.982 -15.979 9.555 1.00 88.69 119 TYR A CA 1
ATOM 986 C C . TYR A 1 119 ? -3.065 -17.174 10.511 1.00 88.69 119 TYR A C 1
ATOM 988 O O . TYR A 1 119 ? -4.159 -17.563 10.897 1.00 88.69 119 TYR A O 1
ATOM 996 N N . ALA A 1 120 ? -1.919 -17.740 10.900 1.00 88.44 120 ALA A N 1
ATOM 997 C CA . ALA A 1 120 ? -1.848 -18.909 11.774 1.00 88.44 120 ALA A CA 1
ATOM 998 C C . ALA A 1 120 ? -1.418 -18.578 13.217 1.00 88.44 120 ALA A C 1
ATOM 1000 O O . ALA A 1 120 ? -1.467 -19.448 14.078 1.00 88.44 120 ALA A O 1
ATOM 1001 N N . ASP A 1 121 ? -0.988 -17.341 13.486 1.00 91.44 121 ASP A N 1
ATOM 1002 C CA . ASP A 1 121 ? -0.546 -16.899 14.812 1.00 91.44 121 ASP A CA 1
ATOM 1003 C C . ASP A 1 121 ? -1.477 -15.793 15.318 1.00 91.44 121 ASP A C 1
ATOM 1005 O O . ASP A 1 121 ? -1.436 -14.659 14.837 1.00 91.44 121 ASP A O 1
ATOM 1009 N N . GLU A 1 122 ? -2.320 -16.135 16.291 1.00 94.25 122 GLU A N 1
ATOM 1010 C CA . GLU A 1 122 ? -3.287 -15.220 16.900 1.00 94.25 122 GLU A CA 1
ATOM 1011 C C . GLU A 1 122 ? -2.621 -13.976 17.504 1.00 94.25 122 GLU A C 1
ATOM 1013 O O . GLU A 1 122 ? -3.140 -12.865 17.364 1.00 94.25 122 GLU A O 1
ATOM 1018 N N . LYS A 1 123 ? -1.453 -14.126 18.143 1.00 95.88 123 LYS A N 1
ATOM 1019 C CA . LYS A 1 123 ? -0.754 -13.001 18.779 1.00 95.88 123 LYS A CA 1
ATOM 1020 C C . LYS A 1 123 ? -0.293 -12.005 17.729 1.00 95.88 123 LYS A C 1
ATOM 1022 O O . LYS A 1 123 ? -0.447 -10.797 17.911 1.00 95.88 123 LYS A O 1
ATOM 1027 N N . GLU A 1 124 ? 0.231 -12.503 16.617 1.00 94.25 124 GLU A N 1
ATOM 1028 C CA . GLU A 1 124 ? 0.679 -11.656 15.519 1.00 94.25 124 GLU A CA 1
ATOM 1029 C C . GLU A 1 124 ? -0.493 -11.027 14.747 1.00 94.25 124 GLU A C 1
ATOM 1031 O O . GLU A 1 124 ? -0.414 -9.851 14.392 1.00 94.25 124 GLU A O 1
ATOM 1036 N N . ILE A 1 125 ? -1.613 -11.737 14.565 1.00 94.44 125 ILE A N 1
ATOM 1037 C CA . ILE A 1 125 ? -2.851 -11.157 14.006 1.00 94.44 125 ILE A CA 1
ATOM 1038 C C . ILE A 1 125 ? -3.348 -10.011 14.893 1.00 94.44 125 ILE A C 1
ATOM 1040 O O . ILE A 1 125 ? -3.660 -8.920 14.410 1.00 94.44 125 ILE A O 1
ATOM 1044 N N . ARG A 1 126 ? -3.380 -10.227 16.213 1.00 96.00 126 ARG A N 1
ATOM 1045 C CA . ARG A 1 126 ? -3.793 -9.200 17.174 1.00 96.00 126 ARG A CA 1
ATOM 1046 C C . ARG A 1 126 ? -2.856 -7.999 17.132 1.00 96.00 126 ARG A C 1
ATOM 1048 O O . ARG A 1 126 ? -3.311 -6.860 17.168 1.00 96.00 126 ARG A O 1
ATOM 1055 N N . ARG A 1 127 ? -1.551 -8.233 17.005 1.00 96.12 127 ARG A N 1
ATOM 1056 C CA . ARG A 1 127 ? -0.559 -7.169 16.831 1.00 96.12 127 ARG A CA 1
ATOM 1057 C C . ARG A 1 127 ? -0.808 -6.358 15.558 1.00 96.12 127 ARG A C 1
ATOM 1059 O O . ARG A 1 127 ? -0.733 -5.132 15.616 1.00 96.12 127 ARG A O 1
ATOM 1066 N N . GLU A 1 128 ? -1.118 -7.008 14.436 1.00 96.00 128 GLU A N 1
ATOM 1067 C CA . GLU A 1 128 ? -1.459 -6.325 13.181 1.00 96.00 128 GLU A CA 1
ATOM 1068 C C . GLU A 1 128 ? -2.687 -5.419 13.343 1.00 96.00 128 GLU A C 1
ATOM 1070 O O . GLU A 1 128 ? -2.669 -4.255 12.936 1.00 96.00 128 GLU A O 1
ATOM 1075 N N . PHE A 1 129 ? -3.721 -5.922 14.016 1.00 96.81 129 PHE A N 1
ATOM 1076 C CA . PHE A 1 129 ? -4.929 -5.164 14.326 1.00 96.81 129 PHE A CA 1
ATOM 1077 C C . PHE A 1 129 ? -4.647 -3.924 15.193 1.00 96.81 129 PHE A C 1
ATOM 1079 O O . PHE A 1 129 ? -5.065 -2.816 14.847 1.00 96.81 129 PHE A O 1
ATOM 1086 N N . GLU A 1 130 ? -3.897 -4.069 16.290 1.00 97.38 130 GLU A N 1
ATOM 1087 C CA . GLU A 1 130 ? -3.595 -2.943 17.189 1.00 97.38 130 GLU A CA 1
ATOM 1088 C C . GLU A 1 130 ? -2.694 -1.890 16.523 1.00 97.38 130 GLU A C 1
ATOM 1090 O O . GLU A 1 130 ? -2.898 -0.686 16.696 1.00 97.38 130 GLU A O 1
ATOM 1095 N N . LEU A 1 131 ? -1.721 -2.313 15.708 1.00 96.50 131 LEU A N 1
ATOM 1096 C CA . LEU A 1 131 ? -0.886 -1.387 14.941 1.00 96.50 131 LEU A CA 1
ATOM 1097 C C . LEU A 1 131 ? -1.705 -0.614 13.904 1.00 96.50 131 LEU A C 1
ATOM 1099 O O . LEU A 1 131 ? -1.515 0.594 13.758 1.00 96.50 131 LEU A O 1
ATOM 1103 N N . PHE A 1 132 ? -2.650 -1.271 13.228 1.00 97.44 132 PHE A N 1
ATOM 1104 C CA . PHE A 1 132 ? -3.561 -0.597 12.306 1.00 97.44 132 PHE A CA 1
ATOM 1105 C C . PHE A 1 132 ? -4.380 0.479 13.024 1.00 97.44 132 PHE A C 1
ATOM 1107 O O . PHE A 1 132 ? -4.453 1.620 12.555 1.00 97.44 132 PHE A O 1
ATOM 1114 N N . LYS A 1 133 ? -4.950 0.144 14.190 1.00 97.31 133 LYS A N 1
ATOM 1115 C CA . LYS A 1 133 ? -5.695 1.098 15.023 1.00 97.31 133 LYS A CA 1
ATOM 1116 C C . LYS A 1 133 ? -4.833 2.278 15.436 1.00 97.31 133 LYS A C 1
ATOM 1118 O O . LYS A 1 133 ? -5.276 3.419 15.339 1.00 97.31 133 LYS A O 1
ATOM 1123 N N . LYS A 1 134 ? -3.585 2.023 15.830 1.00 96.00 134 LYS A N 1
ATOM 1124 C CA . LYS A 1 134 ? -2.631 3.072 16.201 1.00 96.00 134 LYS A CA 1
ATOM 1125 C C . LYS A 1 134 ? -2.339 4.036 15.046 1.00 96.00 134 LYS A C 1
ATOM 1127 O O . LYS A 1 134 ? -2.233 5.235 15.279 1.00 96.00 134 LYS A O 1
ATOM 1132 N N . VAL A 1 135 ? -2.203 3.532 13.818 1.00 95.56 135 VAL A N 1
ATOM 1133 C CA . VAL A 1 135 ? -1.882 4.360 12.640 1.00 95.56 135 VAL A CA 1
ATOM 1134 C C . VAL A 1 135 ? -3.091 5.139 12.130 1.00 95.5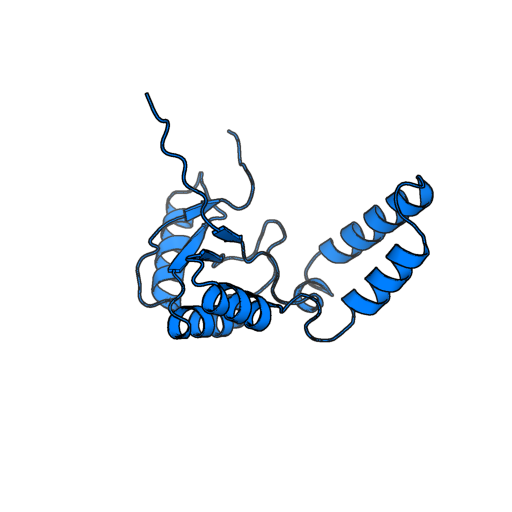6 135 VAL A C 1
ATOM 1136 O O . VAL A 1 135 ? -2.957 6.306 11.768 1.00 95.56 135 VAL A O 1
ATOM 1139 N N . THR A 1 136 ? -4.264 4.510 12.091 1.00 95.88 136 THR A N 1
ATOM 1140 C CA . THR A 1 136 ? -5.464 5.092 11.463 1.00 95.88 136 THR A CA 1
ATOM 1141 C C . THR A 1 136 ? -6.395 5.797 12.447 1.00 95.88 136 THR A C 1
ATOM 1143 O O . THR A 1 136 ? -7.273 6.548 12.017 1.00 95.88 136 THR A O 1
ATOM 1146 N N . GLY A 1 137 ? -6.258 5.529 13.749 1.00 95.94 137 GLY A N 1
ATOM 1147 C CA . GLY A 1 137 ? -7.215 5.926 14.783 1.00 95.94 137 GLY A CA 1
ATOM 1148 C C . GLY A 1 137 ? -8.559 5.191 14.706 1.00 95.94 137 GLY A C 1
ATOM 1149 O O . GLY A 1 137 ? -9.502 5.584 15.389 1.00 95.94 137 GLY A O 1
ATOM 1150 N N . LYS A 1 138 ? -8.685 4.164 13.854 1.00 94.50 138 LYS A N 1
ATOM 1151 C CA . LYS A 1 138 ? -9.929 3.427 13.594 1.00 94.50 138 LYS A CA 1
ATOM 1152 C C . LYS A 1 138 ? -9.669 1.928 13.538 1.00 94.50 138 LYS A C 1
ATOM 1154 O O . LYS A 1 138 ? -8.565 1.480 13.250 1.00 94.50 138 LYS A O 1
ATOM 1159 N N . GLU A 1 139 ? -10.705 1.143 13.786 1.00 95.06 139 GLU A N 1
ATOM 1160 C CA . GLU A 1 139 ? -10.639 -0.299 13.555 1.00 95.06 139 GLU A CA 1
ATOM 1161 C C . GLU A 1 139 ? -10.655 -0.596 12.046 1.00 95.06 139 GLU A C 1
ATOM 1163 O O . GLU A 1 139 ? -11.313 0.132 11.290 1.00 95.06 139 GLU A O 1
ATOM 1168 N N . PRO A 1 140 ? -9.924 -1.624 11.577 1.00 92.00 140 PRO A N 1
ATOM 1169 C CA . PRO A 1 140 ? -9.968 -2.019 10.177 1.00 92.00 140 PRO A CA 1
ATOM 1170 C C . PRO A 1 140 ? -11.377 -2.501 9.823 1.00 92.00 140 PRO A C 1
ATOM 1172 O O . PRO A 1 140 ? -11.904 -3.417 10.447 1.00 92.00 140 PRO A O 1
ATOM 1175 N N . LYS A 1 141 ? -11.983 -1.905 8.788 1.00 88.06 141 LYS A N 1
ATOM 1176 C CA . LYS A 1 141 ? -13.315 -2.307 8.294 1.00 88.06 141 LYS A CA 1
ATOM 1177 C C . LYS A 1 141 ? -13.298 -3.609 7.489 1.00 88.06 141 LYS A C 1
ATOM 1179 O O . LYS A 1 141 ? -14.348 -4.158 7.174 1.00 88.06 141 LYS A O 1
ATOM 1184 N N . GLY A 1 142 ? -12.111 -4.078 7.126 1.00 92.31 142 GLY A N 1
ATOM 1185 C CA . GLY A 1 142 ? -11.899 -5.302 6.374 1.00 92.31 142 GLY A CA 1
ATOM 1186 C C . GLY A 1 142 ? -10.431 -5.698 6.388 1.00 92.31 142 GLY A C 1
ATOM 1187 O O . GLY A 1 142 ? -9.556 -4.890 6.714 1.00 92.31 142 GLY A O 1
ATOM 1188 N N . ILE A 1 143 ? -10.174 -6.947 6.014 1.00 93.50 143 ILE A N 1
ATOM 1189 C CA . ILE A 1 143 ? -8.836 -7.517 5.898 1.00 93.50 143 ILE A CA 1
ATOM 1190 C C . ILE A 1 143 ? -8.664 -8.154 4.520 1.00 93.50 143 ILE A C 1
ATOM 1192 O O . ILE A 1 143 ? -9.564 -8.832 4.025 1.00 93.50 143 ILE A O 1
ATOM 1196 N N . ARG A 1 144 ? -7.494 -7.952 3.916 1.00 92.88 144 ARG A N 1
ATOM 1197 C CA . ARG A 1 144 ? -7.054 -8.667 2.718 1.00 92.88 144 ARG A CA 1
ATOM 1198 C C . ARG A 1 144 ? -5.702 -9.295 2.994 1.00 92.88 144 ARG A C 1
ATOM 1200 O O . ARG A 1 144 ? -4.764 -8.592 3.348 1.00 92.88 144 ARG A O 1
ATOM 1207 N N . MET A 1 145 ? -5.602 -10.612 2.869 1.00 92.06 145 MET A N 1
ATOM 1208 C CA . MET A 1 145 ? -4.360 -11.323 3.167 1.00 92.06 145 MET A CA 1
ATOM 1209 C C . MET A 1 145 ? -3.339 -11.151 2.042 1.00 92.06 145 MET A C 1
ATOM 1211 O O . MET A 1 145 ? -3.661 -11.345 0.870 1.00 92.06 145 MET A O 1
ATOM 1215 N N . HIS A 1 146 ? -2.102 -10.818 2.405 1.00 84.44 146 HIS A N 1
ATOM 1216 C CA . HIS A 1 146 ? -0.974 -10.758 1.485 1.00 84.44 146 HIS A CA 1
ATOM 1217 C C . HIS A 1 146 ? -0.582 -12.186 1.064 1.00 84.44 146 HIS A C 1
ATOM 1219 O O . HIS A 1 146 ? -0.076 -12.976 1.873 1.00 84.44 146 HIS A O 1
ATOM 1225 N N . TYR A 1 147 ? -0.869 -12.501 -0.204 1.00 78.31 147 TYR A N 1
ATOM 1226 C CA . TYR A 1 147 ? -0.925 -13.835 -0.820 1.00 78.31 147 TYR A CA 1
ATOM 1227 C C . TYR A 1 147 ? -2.002 -14.779 -0.271 1.00 78.31 147 TYR A C 1
ATOM 1229 O O . TYR A 1 147 ? -2.312 -14.801 0.922 1.00 78.31 147 TYR A O 1
ATOM 1237 N N . LEU A 1 148 ? -2.515 -15.637 -1.162 1.00 69.06 148 LEU A N 1
ATOM 1238 C CA . LEU A 1 148 ? -3.286 -16.811 -0.768 1.00 69.06 148 LEU A CA 1
ATOM 1239 C C . LEU A 1 148 ? -2.345 -17.770 -0.032 1.00 69.06 148 LEU A C 1
ATOM 1241 O O . LEU A 1 148 ? -1.407 -18.306 -0.620 1.00 69.06 148 LEU A O 1
ATOM 1245 N N . GLN A 1 149 ? -2.581 -17.950 1.260 1.00 66.69 149 GLN A N 1
ATOM 1246 C CA . GLN A 1 149 ? -1.837 -18.888 2.089 1.00 66.69 149 GLN A CA 1
ATOM 1247 C C . GLN A 1 149 ? -2.759 -20.066 2.369 1.00 66.69 149 GLN A C 1
ATOM 1249 O O . GLN A 1 149 ? -3.825 -19.891 2.952 1.00 66.69 149 GLN A O 1
ATOM 1254 N N . MET A 1 150 ? -2.374 -21.234 1.863 1.00 58.19 150 MET A N 1
ATOM 1255 C CA . MET A 1 150 ? -3.092 -22.486 2.072 1.00 58.19 150 MET A CA 1
ATOM 1256 C C . MET A 1 1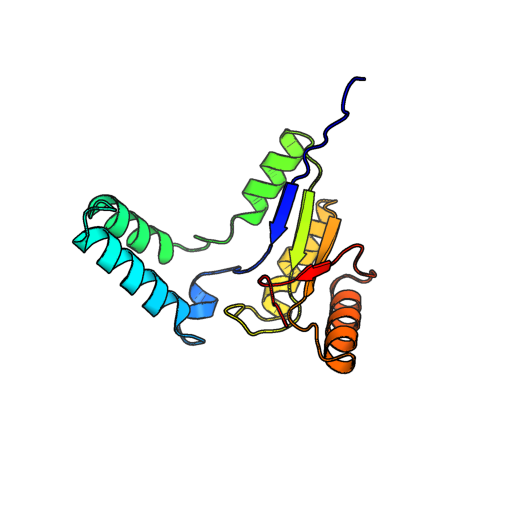50 ? -2.344 -23.293 3.133 1.00 58.19 150 MET A C 1
ATOM 1258 O O . MET A 1 150 ? -1.115 -23.376 3.069 1.00 58.19 150 MET A O 1
ATOM 1262 N N . ASN A 1 151 ? -3.098 -23.831 4.092 1.00 56.69 151 ASN A N 1
ATOM 1263 C CA . ASN A 1 151 ? -2.650 -24.847 5.045 1.00 56.69 151 ASN A CA 1
ATOM 1264 C C . ASN A 1 151 ? -2.851 -26.237 4.457 1.00 56.69 151 ASN A C 1
ATOM 1266 O O . ASN A 1 151 ? -3.890 -26.417 3.779 1.00 56.69 151 ASN A O 1
#

Foldseek 3Di:
DDDDDDDAAEAECQDQALVLDPPQDCVVVVVLVVVVVCCVVVVDPPVVSVVVVVLNPDPRSVNCLVVVLVVCVVVVHAYEYEYEQDDDPNRRDHNVRCLVVLVVCVVSVHAYAYADADDPDPVNRVVRQVSVCVSNVDGGPYYHYDDDDDD

pLDDT: mean 89.92, std 7.9, range [56.69, 97.44]